Protein AF-A0A357R4T6-F1 (afdb_monomer)

Foldseek 3Di:
DDDDDDDDDDDDDDPDPVVDDPVVNVPDPDDDDDDFADLVRQLVLQCVVCVVVVHDDDSVRSSVQSVPQRSDNVSD

Secondary structure (DSSP, 8-state):
--------------S-GGGS-HHHHTT-S---PPPPPPHHHHHHHHHHHHHHHT----HHHHHHHHHHTTT-TTT-

Solvent-accessible surface area (backbone atoms only — not comparable to full-atom values): 5011 Å² total; per-residue (Å²): 136,88,81,89,72,79,93,77,87,87,85,86,87,72,99,50,74,88,78,50,55,65,84,63,54,76,70,53,93,73,86,85,83,86,74,71,45,51,44,69,60,33,22,54,50,38,51,50,50,30,59,76,70,72,44,91,75,53,72,69,58,32,42,53,44,16,63,68,21,78,35,37,71,91,70,74

Mean predicted aligned error: 4.21 Å

pLDDT: mean 94.9, std 4.71, range [71.0, 98.44]

Sequence (76 aa):
IRLQISPFTLVGATTRAGAVSAPLRDRFGVINRLDYYSPQQLQLIVARSAGILGIEIDPLGSEEIARRSRGTPRIA

Nearest PDB structures (foldseek):
  1in6-assembly1_A  TM=9.914E-01  e=1.077E-04  Thermotoga maritima
  1in5-assembly1_A  TM=9.955E-01  e=1.398E-04  Thermotoga maritima
  1in4-assembly1_A  TM=9.899E-01  e=1.699E-04  Thermotoga maritima
  8efv-assembly1_F  TM=9.681E-01  e=4.516E-04  Thermus thermophilus HB8
  8efv-assembly1_E  TM=9.199E-01  e=4.820E-04  Thermus thermophilus HB8

Structure (mmCIF, N/CA/C/O backbone):
data_AF-A0A357R4T6-F1
#
_entry.id   AF-A0A357R4T6-F1
#
loop_
_atom_site.group_PDB
_atom_site.id
_atom_site.type_symbol
_atom_site.label_atom_id
_atom_site.label_alt_id
_atom_site.label_comp_id
_atom_site.label_asym_id
_atom_site.label_entity_id
_atom_site.label_seq_id
_atom_site.pdbx_PDB_ins_code
_atom_site.Cartn_x
_atom_site.Cartn_y
_atom_site.Cartn_z
_atom_site.occupancy
_atom_site.B_iso_or_equiv
_atom_site.auth_seq_id
_atom_site.auth_comp_id
_atom_site.auth_asym_id
_atom_site.auth_atom_id
_atom_site.pdbx_PDB_model_num
ATOM 1 N N . ILE A 1 1 ? 20.143 -18.887 -24.678 1.00 71.00 1 ILE A N 1
ATOM 2 C CA . ILE A 1 1 ? 18.973 -19.801 -24.737 1.00 71.00 1 ILE A CA 1
ATOM 3 C C . ILE A 1 1 ? 17.753 -18.965 -25.115 1.00 71.00 1 ILE A C 1
ATOM 5 O O . ILE A 1 1 ? 17.550 -17.932 -24.487 1.00 71.00 1 ILE A O 1
ATOM 9 N N . ARG A 1 2 ? 16.996 -19.334 -26.158 1.00 74.06 2 ARG A N 1
ATOM 10 C CA . ARG A 1 2 ? 15.715 -18.687 -26.497 1.00 74.06 2 ARG A CA 1
ATOM 11 C C . ARG A 1 2 ? 14.587 -19.559 -25.957 1.00 74.06 2 ARG A C 1
ATOM 13 O O . ARG A 1 2 ? 14.429 -20.684 -26.414 1.00 74.06 2 ARG A O 1
ATOM 20 N N . LEU A 1 3 ? 13.851 -19.049 -24.977 1.00 85.38 3 LEU A N 1
ATOM 21 C CA . LEU A 1 3 ? 12.663 -19.710 -24.444 1.00 85.38 3 LEU A CA 1
ATOM 22 C C . LEU A 1 3 ? 11.461 -19.309 -25.300 1.00 85.38 3 LEU A C 1
ATOM 24 O O . LEU A 1 3 ? 11.211 -18.118 -25.486 1.00 85.38 3 LEU A O 1
ATOM 28 N N . GLN A 1 4 ? 10.742 -20.293 -25.833 1.00 89.25 4 GLN A N 1
ATOM 29 C CA . GLN A 1 4 ? 9.434 -20.056 -26.435 1.00 89.25 4 GLN A CA 1
ATOM 30 C C . GLN A 1 4 ? 8.399 -20.012 -25.314 1.00 89.25 4 GLN A C 1
ATOM 32 O O . GLN A 1 4 ? 8.244 -20.977 -24.571 1.00 89.25 4 GLN A O 1
ATOM 37 N N . ILE A 1 5 ? 7.736 -18.869 -25.166 1.00 90.19 5 ILE A N 1
ATOM 38 C CA . ILE A 1 5 ? 6.741 -18.617 -24.126 1.00 90.19 5 ILE A CA 1
ATOM 39 C C . ILE A 1 5 ? 5.471 -18.088 -24.778 1.00 90.19 5 ILE A C 1
ATOM 41 O O . ILE A 1 5 ? 5.534 -17.312 -25.733 1.00 90.19 5 ILE A O 1
ATOM 45 N N . SER A 1 6 ? 4.324 -18.522 -24.260 1.00 95.50 6 SER A N 1
ATOM 46 C CA . SER A 1 6 ? 3.037 -17.950 -24.654 1.00 95.50 6 SER A CA 1
ATOM 47 C C . SER A 1 6 ? 2.954 -16.488 -24.204 1.00 95.50 6 SER A C 1
ATOM 49 O O . SER A 1 6 ? 3.619 -16.124 -23.230 1.00 95.50 6 SER A O 1
ATOM 51 N N . PRO A 1 7 ? 2.147 -15.643 -24.868 1.00 95.12 7 PRO A N 1
ATOM 52 C CA . PRO A 1 7 ? 1.898 -14.286 -24.401 1.00 95.12 7 PRO A CA 1
ATOM 53 C C . PRO A 1 7 ? 1.378 -14.284 -22.960 1.00 95.12 7 PRO A C 1
ATOM 55 O O . PRO A 1 7 ? 0.507 -15.075 -22.603 1.00 95.12 7 PRO A O 1
ATOM 58 N N . PHE A 1 8 ? 1.913 -13.390 -22.134 1.00 95.25 8 PHE A N 1
ATOM 59 C CA . PHE A 1 8 ? 1.507 -13.220 -20.743 1.00 95.25 8 PHE A CA 1
ATOM 60 C C . PHE A 1 8 ? 1.723 -11.770 -20.305 1.00 95.25 8 PHE A C 1
ATOM 62 O O . PHE A 1 8 ? 2.486 -11.028 -20.928 1.00 95.25 8 PHE A O 1
ATOM 69 N N . THR A 1 9 ? 1.081 -11.385 -19.204 1.00 95.81 9 THR A N 1
ATOM 70 C CA . THR A 1 9 ? 1.278 -10.074 -18.578 1.00 95.81 9 THR A CA 1
ATOM 71 C C . THR A 1 9 ? 2.231 -10.215 -17.402 1.00 95.81 9 THR A C 1
ATOM 73 O O . THR A 1 9 ? 1.921 -10.880 -16.415 1.00 95.81 9 THR A O 1
ATOM 76 N N . LEU A 1 10 ? 3.395 -9.575 -17.492 1.00 95.12 10 LEU A N 1
ATOM 77 C CA . LEU A 1 10 ? 4.338 -9.502 -16.382 1.00 95.12 10 LEU A CA 1
ATOM 78 C C . LEU A 1 10 ? 3.971 -8.340 -15.453 1.00 95.12 10 LEU A C 1
ATOM 80 O O . LEU A 1 10 ? 3.935 -7.190 -15.886 1.00 95.12 10 LEU A O 1
ATOM 84 N N . VAL A 1 11 ? 3.774 -8.628 -14.166 1.00 96.31 11 VAL A N 1
ATOM 85 C CA . VAL A 1 11 ? 3.599 -7.611 -13.119 1.00 96.31 11 VAL A CA 1
ATOM 86 C C . VAL A 1 11 ? 4.827 -7.620 -12.215 1.00 96.31 11 VAL A C 1
ATOM 88 O O . VAL A 1 11 ? 5.123 -8.623 -11.569 1.00 96.31 11 VAL A O 1
ATOM 91 N N . GLY A 1 12 ? 5.558 -6.506 -12.187 1.00 94.75 12 GLY A N 1
ATOM 92 C CA . GLY A 1 12 ? 6.711 -6.310 -11.312 1.00 94.75 12 GLY A CA 1
ATOM 93 C C . GLY A 1 12 ? 6.364 -5.409 -10.128 1.00 94.75 12 GLY A C 1
ATOM 94 O O . GLY A 1 12 ? 5.705 -4.389 -10.305 1.00 94.75 12 GLY A O 1
ATOM 95 N N . ALA A 1 13 ? 6.843 -5.756 -8.933 1.00 96.00 13 ALA A N 1
ATOM 96 C CA . ALA A 1 13 ? 6.729 -4.923 -7.738 1.00 96.00 13 ALA A CA 1
ATOM 97 C C . ALA A 1 13 ? 8.113 -4.717 -7.108 1.00 96.00 13 ALA A C 1
ATOM 99 O O . ALA A 1 13 ? 8.880 -5.663 -6.940 1.00 96.00 13 ALA A O 1
ATOM 100 N N . THR A 1 14 ? 8.439 -3.475 -6.758 1.00 94.88 14 THR A N 1
ATOM 101 C CA . THR A 1 14 ? 9.681 -3.119 -6.060 1.00 94.88 14 THR A CA 1
ATOM 102 C C . THR A 1 14 ? 9.413 -1.986 -5.079 1.00 94.88 14 THR A C 1
ATOM 104 O O . THR A 1 14 ? 8.612 -1.097 -5.355 1.00 94.88 14 THR A O 1
ATOM 107 N N . THR A 1 15 ? 10.110 -1.987 -3.944 1.00 93.25 15 THR A N 1
ATOM 108 C CA . THR A 1 15 ? 10.098 -0.863 -2.993 1.00 93.25 15 THR A CA 1
ATOM 109 C C . THR A 1 15 ? 10.996 0.288 -3.446 1.00 93.25 15 THR A C 1
ATOM 111 O O . THR A 1 15 ? 10.870 1.403 -2.948 1.00 93.25 15 THR A O 1
ATOM 114 N N . ARG A 1 16 ? 11.911 0.042 -4.397 1.00 91.56 16 ARG A N 1
AT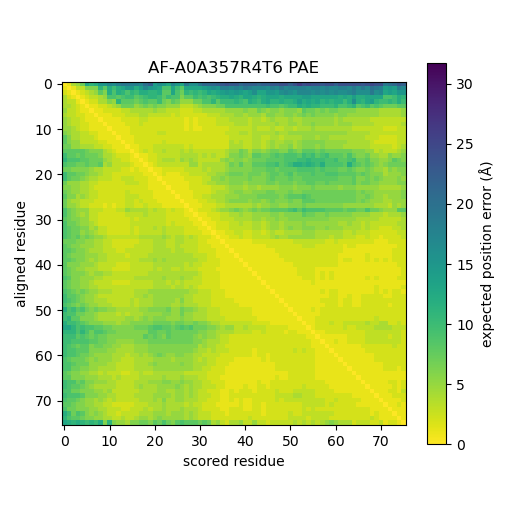OM 115 C CA . ARG A 1 16 ? 12.844 1.042 -4.935 1.00 91.56 16 ARG A CA 1
ATOM 116 C C . ARG A 1 16 ? 12.923 0.936 -6.453 1.00 91.56 16 ARG A C 1
ATOM 118 O O . ARG A 1 16 ? 13.677 0.122 -6.985 1.00 91.56 16 ARG A O 1
ATOM 125 N N . ALA A 1 17 ? 12.200 1.804 -7.159 1.00 87.31 17 ALA A N 1
ATOM 126 C CA . ALA A 1 17 ? 12.216 1.842 -8.626 1.00 87.31 17 ALA A CA 1
ATOM 127 C C . ALA A 1 17 ? 13.622 2.104 -9.207 1.00 87.31 17 ALA A C 1
ATOM 129 O O . ALA A 1 17 ? 13.973 1.558 -10.250 1.00 87.31 17 ALA A O 1
ATOM 130 N N . GLY A 1 18 ? 14.457 2.876 -8.498 1.00 89.19 18 GLY A N 1
ATOM 131 C CA . GLY A 1 18 ? 15.844 3.153 -8.892 1.00 89.19 18 GLY A CA 1
ATOM 132 C C . GLY A 1 18 ? 16.786 1.943 -8.832 1.00 89.19 18 GLY A C 1
ATOM 133 O O . GLY A 1 18 ? 17.845 1.984 -9.444 1.00 89.19 18 GLY A O 1
ATOM 134 N N . ALA A 1 19 ? 16.407 0.862 -8.140 1.00 91.56 19 ALA A N 1
ATOM 135 C CA . ALA A 1 19 ? 17.192 -0.375 -8.096 1.00 91.56 19 ALA A CA 1
ATOM 136 C C . ALA A 1 19 ? 16.940 -1.293 -9.308 1.00 91.56 19 ALA A C 1
ATOM 138 O O . ALA A 1 19 ? 17.630 -2.296 -9.476 1.00 91.56 19 ALA A O 1
ATOM 139 N N . VAL A 1 20 ? 15.951 -0.970 -10.148 1.00 92.56 20 VAL A N 1
ATOM 140 C CA . VAL A 1 20 ? 15.666 -1.711 -11.380 1.00 92.56 20 VAL A CA 1
ATOM 141 C C . VAL A 1 20 ? 16.518 -1.133 -12.505 1.00 92.56 20 VAL A C 1
ATOM 143 O O . VAL A 1 20 ? 16.503 0.078 -12.745 1.00 92.56 20 VAL A O 1
ATOM 146 N N . SER A 1 21 ? 17.257 -1.999 -13.201 1.00 94.56 21 SER A N 1
ATOM 147 C CA . SER A 1 21 ? 18.086 -1.594 -14.337 1.00 94.56 21 SER A CA 1
ATOM 148 C C . SER A 1 21 ? 17.2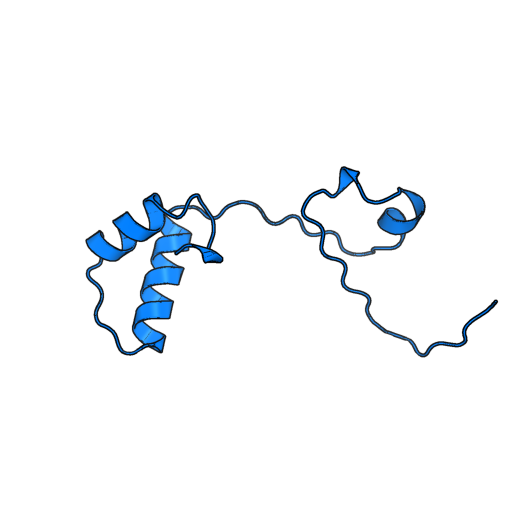34 -0.935 -15.427 1.00 94.56 21 SER A C 1
ATOM 150 O O . SER A 1 21 ? 16.100 -1.353 -15.678 1.00 94.56 21 SER A O 1
ATOM 152 N N . ALA A 1 22 ? 17.780 0.088 -16.093 1.00 92.81 22 ALA A N 1
ATOM 153 C CA . ALA A 1 22 ? 17.064 0.791 -17.159 1.00 92.81 22 ALA A CA 1
ATOM 154 C C . ALA A 1 22 ? 16.541 -0.165 -18.256 1.00 92.81 22 ALA A C 1
ATOM 156 O O . ALA A 1 22 ? 15.342 -0.130 -18.518 1.00 92.81 22 ALA A O 1
ATOM 157 N N . PRO A 1 23 ? 17.330 -1.137 -18.775 1.00 94.94 23 PRO A N 1
ATOM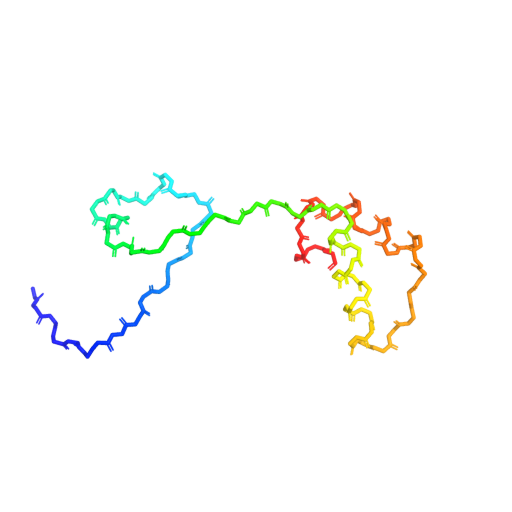 158 C CA . PRO A 1 23 ? 16.850 -2.039 -19.826 1.00 94.94 23 PRO A CA 1
ATOM 159 C C . PRO A 1 23 ? 15.654 -2.916 -19.438 1.00 94.94 23 PRO A C 1
ATOM 161 O O . PRO A 1 23 ? 14.915 -3.361 -20.314 1.00 94.94 23 PRO A O 1
ATOM 164 N N . LEU A 1 24 ? 15.484 -3.226 -18.148 1.00 94.00 24 LEU A N 1
ATOM 165 C CA . LEU A 1 24 ? 14.327 -3.978 -17.666 1.00 94.00 24 LEU A CA 1
ATOM 166 C C . LEU A 1 24 ? 13.143 -3.047 -17.398 1.00 94.00 24 LEU A C 1
ATOM 168 O O . LEU A 1 24 ? 12.018 -3.382 -17.756 1.00 94.00 24 LEU A O 1
ATOM 172 N N . ARG A 1 25 ? 13.393 -1.880 -16.795 1.00 91.88 25 ARG A N 1
ATOM 173 C CA . ARG A 1 25 ? 12.361 -0.878 -16.504 1.00 91.88 25 ARG A CA 1
ATOM 174 C C . ARG A 1 25 ? 11.678 -0.381 -17.778 1.00 91.88 25 ARG A C 1
ATOM 176 O O . ARG A 1 25 ? 10.456 -0.298 -17.802 1.00 91.88 25 ARG A O 1
ATOM 183 N N . ASP A 1 26 ? 12.446 -0.147 -18.838 1.00 93.12 26 ASP A N 1
ATOM 184 C CA . ASP A 1 26 ? 11.947 0.377 -20.116 1.00 93.12 26 ASP A CA 1
ATOM 185 C C . ASP A 1 26 ? 11.045 -0.629 -20.865 1.00 93.12 26 ASP A C 1
ATOM 187 O O . ASP A 1 26 ? 10.395 -0.279 -21.846 1.00 93.12 26 ASP A O 1
ATOM 191 N N . ARG A 1 27 ? 10.965 -1.885 -20.398 1.00 94.62 27 ARG A N 1
ATOM 192 C CA . ARG A 1 27 ? 10.059 -2.914 -20.939 1.00 94.62 27 ARG A CA 1
ATOM 193 C C . ARG A 1 27 ? 8.660 -2.894 -20.322 1.00 94.62 27 ARG A C 1
ATOM 195 O O . ARG A 1 27 ? 7.793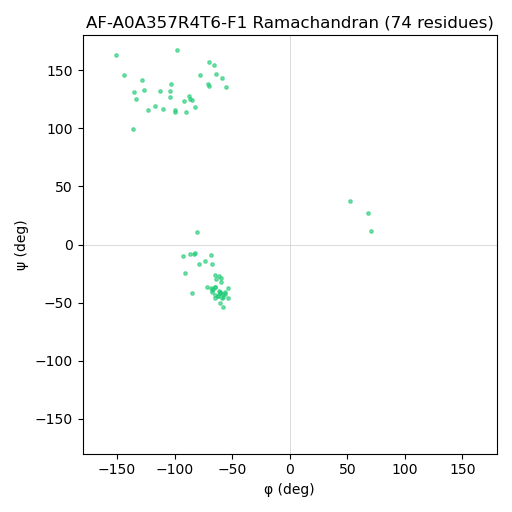 -3.624 -20.797 1.00 94.62 27 ARG A O 1
ATOM 202 N N . PHE A 1 28 ? 8.425 -2.111 -19.270 1.00 94.19 28 PHE A N 1
ATOM 203 C CA . PHE A 1 28 ? 7.106 -1.999 -18.650 1.00 94.19 28 PHE A CA 1
ATOM 204 C C . PHE A 1 28 ? 6.306 -0.873 -19.313 1.00 94.19 28 PHE A C 1
ATOM 206 O O . PHE A 1 28 ? 6.643 0.297 -19.175 1.00 94.19 28 PHE A O 1
ATOM 213 N N . GLY A 1 29 ? 5.214 -1.228 -19.999 1.00 94.12 29 GLY A N 1
ATOM 214 C CA . GLY A 1 29 ? 4.317 -0.254 -20.642 1.00 94.12 29 GLY A CA 1
ATOM 215 C C . GLY A 1 29 ? 3.421 0.528 -19.672 1.00 94.12 29 GLY A C 1
ATOM 216 O O . GLY A 1 29 ? 2.832 1.531 -20.057 1.00 94.12 29 GLY A O 1
ATOM 217 N N . VAL A 1 30 ? 3.317 0.084 -18.416 1.00 94.81 30 VAL A N 1
ATOM 218 C CA . VAL A 1 30 ? 2.545 0.746 -17.357 1.00 94.81 30 VAL A CA 1
ATOM 219 C C . VAL A 1 30 ? 3.401 0.803 -16.098 1.00 94.81 30 VAL A C 1
ATOM 221 O O . VAL A 1 30 ? 3.862 -0.229 -15.611 1.00 94.81 30 VAL A O 1
ATOM 224 N N . ILE A 1 31 ? 3.589 2.007 -15.556 1.00 93.31 31 ILE A N 1
ATOM 225 C CA . ILE A 1 31 ? 4.341 2.242 -14.321 1.00 93.31 31 ILE A CA 1
ATOM 226 C C . ILE A 1 31 ? 3.422 2.958 -13.338 1.00 93.3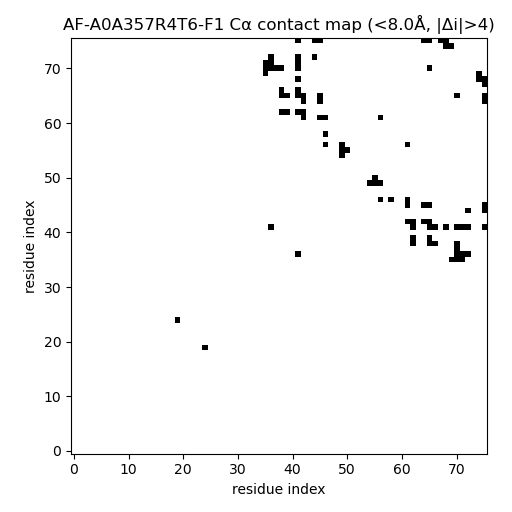1 31 ILE A C 1
ATOM 228 O O . ILE A 1 31 ? 3.014 4.090 -13.577 1.00 93.31 31 ILE A O 1
ATOM 232 N N . ASN A 1 32 ? 3.123 2.298 -12.221 1.00 94.50 32 ASN A N 1
ATOM 233 C CA . ASN A 1 32 ? 2.348 2.877 -11.130 1.00 94.50 32 ASN A CA 1
ATOM 234 C C . ASN A 1 32 ? 3.236 3.041 -9.902 1.00 94.50 32 ASN A C 1
ATOM 236 O O . ASN A 1 32 ? 3.937 2.109 -9.500 1.00 94.50 32 ASN A O 1
ATOM 240 N N . ARG A 1 33 ? 3.180 4.223 -9.293 1.00 92.31 33 ARG A N 1
ATOM 241 C CA . ARG A 1 33 ? 3.800 4.496 -8.000 1.00 92.31 33 ARG A CA 1
ATOM 242 C C . ARG A 1 33 ? 2.705 4.523 -6.945 1.00 92.31 33 ARG A C 1
ATOM 244 O O . ARG A 1 33 ? 1.719 5.230 -7.103 1.00 92.31 33 ARG A O 1
ATOM 251 N N . LEU A 1 34 ? 2.885 3.730 -5.896 1.00 93.88 34 LEU A N 1
ATOM 252 C CA . LEU A 1 34 ? 2.021 3.774 -4.725 1.00 93.88 34 LEU A CA 1
ATOM 253 C C . LEU A 1 34 ? 2.632 4.746 -3.723 1.00 93.88 34 LEU A C 1
ATOM 255 O O . LEU A 1 34 ? 3.787 4.575 -3.326 1.00 93.88 34 LEU A O 1
ATOM 259 N N . ASP A 1 35 ? 1.852 5.743 -3.334 1.00 93.69 35 ASP A N 1
ATOM 260 C CA . ASP A 1 35 ? 2.196 6.659 -2.257 1.00 93.69 35 ASP A CA 1
ATOM 261 C C . ASP A 1 35 ? 1.518 6.224 -0.952 1.00 93.69 35 ASP A C 1
ATOM 263 O O . ASP A 1 35 ? 0.648 5.346 -0.929 1.00 93.69 35 ASP A O 1
ATOM 267 N N . TYR A 1 36 ? 1.957 6.812 0.158 1.00 96.81 36 TYR A N 1
ATOM 268 C CA . TYR A 1 36 ? 1.334 6.572 1.453 1.00 96.81 36 TYR A CA 1
ATOM 269 C C . TYR A 1 36 ? -0.109 7.077 1.471 1.00 96.81 36 TYR A C 1
ATOM 271 O O . TYR A 1 36 ? -0.445 8.093 0.863 1.00 96.81 36 TYR A O 1
ATOM 279 N N . TYR A 1 37 ? -0.948 6.372 2.220 1.00 98.00 37 TYR A N 1
ATOM 280 C CA . TYR A 1 37 ? -2.347 6.722 2.406 1.00 98.00 37 TYR A CA 1
ATOM 281 C C . TYR A 1 37 ? -2.475 7.870 3.405 1.00 98.00 37 TYR A C 1
ATOM 283 O O . TYR A 1 37 ? -1.727 7.943 4.386 1.00 98.00 37 TYR A O 1
ATOM 291 N N . SER A 1 38 ? -3.460 8.742 3.196 1.00 98.12 38 SER A N 1
ATOM 292 C CA . SER A 1 38 ? -3.829 9.727 4.210 1.00 98.12 38 SER A CA 1
ATOM 293 C C . SER A 1 38 ? -4.498 9.047 5.414 1.00 98.12 38 SER A C 1
ATOM 295 O O . SER A 1 38 ? -5.087 7.970 5.265 1.00 98.12 38 SER A O 1
ATOM 297 N N . PRO A 1 39 ? -4.480 9.672 6.606 1.00 97.81 39 PRO A N 1
ATOM 298 C CA . PRO A 1 39 ? -5.232 9.168 7.753 1.00 97.81 39 PRO A CA 1
ATOM 299 C C . PRO A 1 39 ? -6.718 8.944 7.438 1.00 97.81 39 PRO A C 1
ATOM 301 O O . PRO A 1 39 ? -7.283 7.943 7.852 1.00 97.81 39 PRO A O 1
ATOM 304 N N . GLN A 1 40 ? -7.342 9.804 6.629 1.00 97.88 40 GLN A N 1
ATOM 305 C CA . GLN A 1 40 ? -8.754 9.662 6.252 1.00 97.88 40 GLN A CA 1
ATOM 306 C C . GLN A 1 40 ? -8.985 8.429 5.369 1.00 97.88 40 GLN A C 1
ATOM 308 O O . GLN A 1 40 ? -9.947 7.691 5.564 1.00 97.88 40 GLN A O 1
ATOM 313 N N . GLN A 1 41 ? -8.083 8.161 4.419 1.00 98.12 41 GLN A N 1
ATOM 314 C CA . GLN A 1 41 ? -8.167 6.950 3.600 1.00 98.12 41 GLN A CA 1
ATOM 315 C C . GLN A 1 41 ? -7.939 5.688 4.441 1.00 98.12 41 GLN A C 1
ATOM 317 O O . GLN A 1 41 ? -8.607 4.678 4.229 1.00 98.12 41 GLN A O 1
ATOM 322 N N . LEU A 1 42 ? -7.020 5.741 5.409 1.00 98.44 42 LEU A N 1
ATOM 323 C CA . LEU A 1 42 ? -6.773 4.634 6.330 1.00 98.44 42 LEU A CA 1
ATOM 324 C C . LEU A 1 42 ? -7.960 4.389 7.263 1.00 98.44 42 LEU A C 1
ATOM 326 O O . LEU A 1 42 ? -8.310 3.235 7.473 1.00 98.44 42 LEU A O 1
ATOM 330 N N . GLN A 1 43 ? -8.630 5.431 7.751 1.00 98.25 43 GLN A N 1
ATOM 331 C CA . GLN A 1 43 ? -9.830 5.291 8.578 1.00 98.25 43 GLN A CA 1
ATOM 332 C C . GLN A 1 43 ? -10.929 4.512 7.840 1.00 98.25 43 GLN A C 1
ATOM 334 O O . GLN A 1 43 ? -11.532 3.603 8.409 1.00 98.25 43 GLN A O 1
ATOM 339 N N . LEU A 1 44 ? -11.134 4.797 6.547 1.00 98.19 44 LEU A N 1
ATOM 340 C CA . LEU A 1 44 ? -12.069 4.046 5.700 1.00 98.19 44 LEU A CA 1
ATOM 341 C C . LEU A 1 44 ? -11.676 2.568 5.569 1.00 98.19 44 LEU A C 1
ATOM 343 O O . LEU A 1 44 ? -12.539 1.691 5.593 1.00 98.19 44 LEU A O 1
ATOM 347 N N . ILE A 1 45 ? -10.377 2.283 5.439 1.00 98.19 45 ILE A N 1
ATOM 348 C CA . ILE A 1 45 ? -9.860 0.911 5.365 1.00 98.19 45 ILE A CA 1
ATOM 349 C C . ILE A 1 45 ? -10.104 0.176 6.686 1.00 98.19 45 ILE A C 1
ATOM 351 O O . ILE A 1 45 ? -10.615 -0.942 6.661 1.00 98.19 45 ILE A O 1
ATOM 355 N N . VAL A 1 46 ? -9.805 0.811 7.820 1.00 98.12 46 VAL A N 1
ATOM 356 C CA . VAL A 1 46 ? -10.006 0.250 9.164 1.00 98.12 46 VAL A CA 1
ATOM 357 C C . VAL A 1 46 ? -11.487 -0.052 9.405 1.00 98.12 46 VAL A C 1
ATOM 359 O O . VAL A 1 46 ? -11.835 -1.178 9.761 1.00 98.12 46 VAL A O 1
ATOM 362 N N . ALA A 1 47 ? -12.375 0.911 9.140 1.00 98.00 47 ALA A N 1
ATOM 363 C CA . ALA A 1 47 ? -13.817 0.738 9.307 1.00 98.00 47 ALA A CA 1
ATOM 364 C C . ALA A 1 47 ? -14.370 -0.388 8.415 1.00 98.00 47 ALA A C 1
ATOM 366 O O . ALA A 1 47 ? -15.158 -1.221 8.867 1.00 98.00 47 ALA A O 1
ATOM 367 N N . ARG A 1 48 ? -13.910 -0.474 7.158 1.00 98.06 48 ARG A N 1
ATOM 368 C CA . ARG A 1 48 ? -14.278 -1.570 6.252 1.00 98.06 48 ARG A CA 1
ATOM 369 C C . ARG A 1 48 ? -13.801 -2.925 6.778 1.00 98.06 48 ARG A C 1
ATOM 371 O O . ARG A 1 48 ? -14.554 -3.893 6.705 1.00 98.06 48 ARG A O 1
ATOM 378 N N . SER A 1 49 ? -12.568 -3.010 7.274 1.00 97.94 49 SER A N 1
ATOM 379 C CA . SER A 1 49 ? -12.014 -4.244 7.842 1.00 97.94 49 SER A CA 1
ATOM 380 C C . SER A 1 49 ? -12.800 -4.699 9.071 1.00 97.94 49 SER A C 1
ATOM 382 O O . SER A 1 49 ? -13.154 -5.872 9.148 1.00 97.94 49 SER A O 1
ATOM 384 N N . ALA A 1 50 ? -13.151 -3.780 9.975 1.00 97.88 50 ALA A N 1
ATOM 385 C CA . ALA A 1 50 ? -14.004 -4.073 11.127 1.00 97.88 50 ALA A CA 1
ATOM 386 C C . ALA A 1 50 ? -15.368 -4.640 10.692 1.00 97.88 50 ALA A C 1
ATOM 388 O O . ALA A 1 50 ? -15.784 -5.68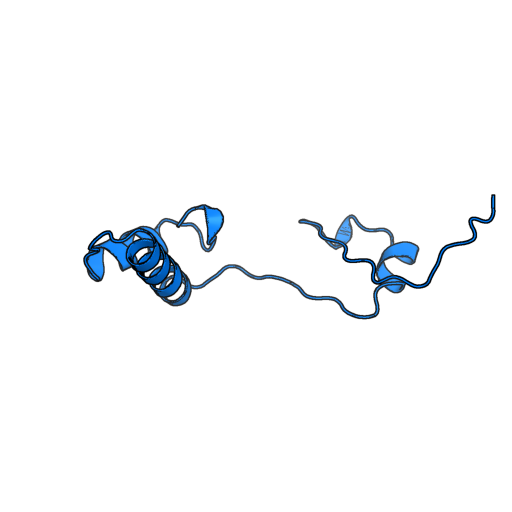8 11.185 1.00 97.88 50 ALA A O 1
ATOM 389 N N . GLY A 1 51 ? -15.997 -4.033 9.677 1.00 98.06 51 GLY A N 1
ATOM 390 C CA . GLY A 1 51 ? -17.245 -4.533 9.094 1.00 98.06 51 GLY A CA 1
ATOM 391 C C . GLY A 1 51 ? -17.133 -5.939 8.489 1.00 98.06 51 GLY A C 1
ATOM 392 O O . GLY A 1 51 ? -18.020 -6.761 8.693 1.00 98.06 51 GLY A O 1
ATOM 393 N N . ILE A 1 52 ? -16.033 -6.255 7.794 1.00 98.25 52 ILE A N 1
ATOM 394 C CA . ILE A 1 52 ? -15.780 -7.606 7.248 1.00 98.25 52 ILE A CA 1
ATOM 395 C C . ILE A 1 52 ? -15.604 -8.639 8.365 1.00 98.25 52 ILE A C 1
ATOM 397 O O . ILE A 1 52 ? -16.028 -9.783 8.217 1.00 98.25 52 ILE A O 1
ATOM 401 N N . LEU A 1 53 ? -14.975 -8.241 9.470 1.00 98.06 53 LEU A N 1
ATOM 402 C CA . LEU A 1 53 ? -14.741 -9.103 10.626 1.00 98.06 53 LEU A CA 1
ATOM 403 C C . LEU A 1 53 ? -15.959 -9.200 11.560 1.00 98.06 53 LEU A C 1
ATOM 405 O O . LEU A 1 53 ? -15.929 -9.997 12.494 1.00 98.06 53 LEU A O 1
ATOM 409 N N . 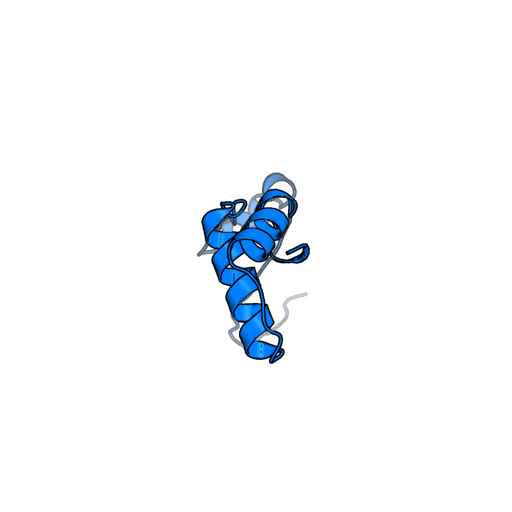GLY A 1 54 ? -17.015 -8.414 11.323 1.00 97.75 54 GLY A N 1
ATOM 410 C CA . GLY A 1 54 ? -18.193 -8.356 12.191 1.00 97.75 54 GLY A CA 1
ATOM 411 C C . GLY A 1 54 ? -17.908 -7.735 13.561 1.00 97.75 54 GLY A C 1
ATOM 412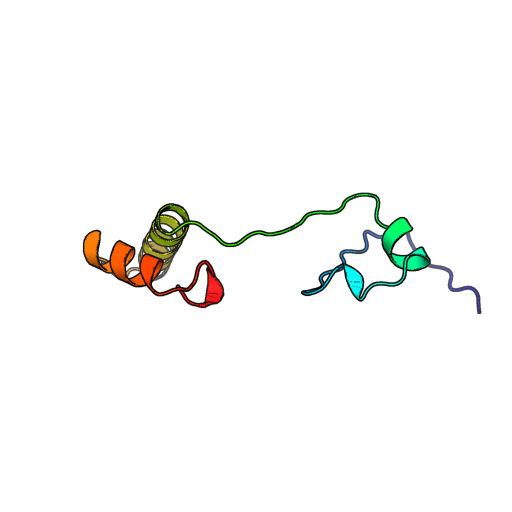 O O . GLY A 1 54 ? -18.565 -8.083 14.537 1.00 97.75 54 GLY A O 1
ATOM 413 N N . ILE A 1 55 ? -16.908 -6.856 13.645 1.00 97.56 55 ILE A N 1
ATOM 414 C CA . ILE A 1 55 ? -16.495 -6.181 14.877 1.00 97.56 55 ILE A CA 1
ATOM 415 C C . ILE A 1 55 ? -17.012 -4.743 14.839 1.00 97.56 55 ILE A C 1
ATOM 417 O O . ILE A 1 55 ? -16.832 -4.037 13.846 1.00 97.56 55 ILE A O 1
ATOM 421 N N . GLU A 1 56 ? -17.630 -4.294 15.929 1.00 97.31 56 GLU A N 1
ATOM 422 C CA . GLU A 1 56 ? -17.981 -2.885 16.091 1.00 97.31 56 GLU A CA 1
ATOM 423 C C . GLU A 1 56 ? -16.724 -2.042 16.318 1.00 97.31 56 GLU A C 1
ATOM 425 O O . GLU A 1 56 ? -15.822 -2.423 17.067 1.00 97.31 56 GLU A O 1
ATOM 430 N N . ILE A 1 57 ? -16.667 -0.874 15.681 1.00 97.31 57 ILE A N 1
ATOM 431 C CA . ILE A 1 57 ? -15.562 0.063 15.850 1.00 97.31 57 ILE A CA 1
ATOM 432 C C . ILE A 1 57 ? -16.085 1.483 16.021 1.00 97.31 57 ILE A C 1
ATOM 434 O O . ILE A 1 57 ? -16.913 1.962 15.246 1.00 97.31 57 ILE A O 1
ATOM 438 N N . ASP A 1 58 ? -15.573 2.157 17.044 1.00 97.69 58 ASP A N 1
ATOM 439 C CA . ASP A 1 58 ? -15.856 3.564 17.276 1.00 97.69 58 ASP A CA 1
ATOM 440 C C . ASP A 1 58 ? -15.182 4.444 16.195 1.00 97.69 58 ASP A C 1
ATOM 442 O O . ASP A 1 58 ? -14.009 4.216 15.866 1.00 97.69 58 ASP A O 1
ATOM 446 N N . PRO A 1 59 ? -15.872 5.464 15.645 1.00 96.31 59 PRO A N 1
ATOM 447 C CA . PRO A 1 59 ? -15.298 6.350 14.636 1.00 96.31 59 PRO A CA 1
ATOM 448 C C . PRO A 1 59 ? -13.997 7.039 15.069 1.00 96.31 59 PRO A C 1
ATOM 450 O O . PRO A 1 59 ? -13.059 7.081 14.270 1.00 96.31 59 PRO A O 1
ATOM 453 N N . LEU A 1 60 ? -13.893 7.511 16.316 1.00 97.62 60 LEU A N 1
ATOM 454 C CA . LEU A 1 60 ? -12.672 8.138 16.840 1.00 97.62 60 LEU A CA 1
ATOM 455 C C . LEU A 1 60 ? -11.575 7.091 17.068 1.00 97.62 60 LEU A C 1
ATOM 457 O O . LEU A 1 60 ? -10.405 7.341 16.782 1.00 97.62 60 LEU A O 1
ATOM 461 N N . GLY A 1 61 ? -11.948 5.886 17.509 1.00 96.94 61 GLY A N 1
ATOM 462 C CA . GLY A 1 61 ? -11.031 4.748 17.600 1.00 96.94 61 GLY A CA 1
ATOM 463 C C . GLY A 1 61 ? -10.405 4.390 16.247 1.00 96.94 61 GLY A C 1
ATOM 464 O O . GLY A 1 61 ? -9.188 4.226 16.144 1.00 96.94 61 GLY A O 1
ATOM 465 N N . SER A 1 62 ? -11.218 4.334 15.188 1.00 97.50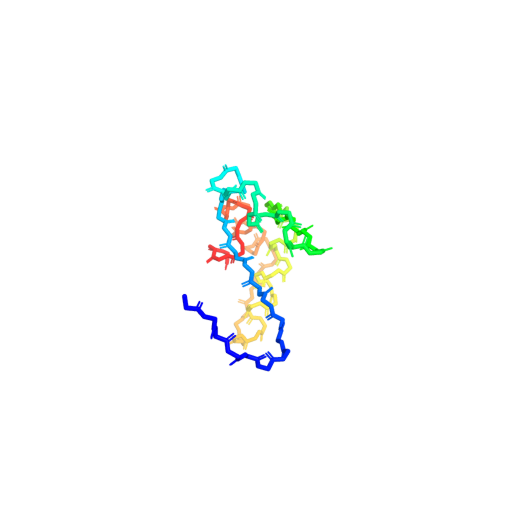 62 SER A N 1
ATOM 466 C CA . SER A 1 62 ? -10.742 4.066 13.824 1.00 97.50 62 SER A CA 1
ATOM 467 C C . SER A 1 62 ? -9.831 5.175 13.283 1.00 97.50 62 SER A C 1
ATOM 469 O O . SER A 1 62 ? -8.844 4.884 12.602 1.00 97.50 62 SER A O 1
ATOM 471 N N . GLU A 1 63 ? -10.115 6.436 13.623 1.00 98.12 63 GLU A N 1
ATOM 472 C CA . GLU A 1 63 ? -9.269 7.580 13.276 1.00 98.12 63 GLU A CA 1
ATOM 473 C C . GLU A 1 63 ? -7.904 7.489 13.969 1.00 98.12 63 GLU A C 1
ATOM 475 O O . GLU A 1 63 ? -6.864 7.699 13.341 1.00 98.12 63 GLU A O 1
ATOM 480 N N . GLU A 1 64 ? -7.882 7.132 15.252 1.00 98.12 64 GLU A N 1
ATOM 481 C CA . GLU A 1 64 ? -6.641 7.060 16.017 1.00 98.12 64 GLU A CA 1
ATOM 482 C C . GLU A 1 64 ? -5.739 5.908 15.546 1.00 98.12 64 GLU A C 1
ATOM 484 O O . GLU A 1 64 ? -4.522 6.090 15.436 1.00 98.12 64 GLU A O 1
ATOM 489 N N . ILE A 1 65 ? -6.318 4.756 15.179 1.00 97.81 65 ILE A N 1
ATOM 490 C CA . ILE A 1 65 ? -5.585 3.673 14.501 1.00 97.81 65 ILE A CA 1
ATOM 491 C C . ILE A 1 65 ? -4.981 4.211 13.202 1.00 97.81 65 ILE A C 1
ATOM 493 O O . ILE A 1 65 ? -3.766 4.155 13.007 1.00 97.81 65 ILE A O 1
ATOM 497 N N . ALA A 1 66 ? -5.805 4.818 12.347 1.00 98.00 66 ALA A N 1
ATOM 498 C CA . ALA A 1 66 ? -5.380 5.344 11.057 1.00 98.00 66 ALA A CA 1
ATOM 499 C C . ALA A 1 66 ? -4.227 6.360 11.160 1.00 98.00 66 ALA A C 1
ATOM 501 O O . ALA A 1 66 ? -3.258 6.279 10.399 1.00 98.00 66 ALA A O 1
ATOM 502 N N . ARG A 1 67 ? -4.277 7.281 12.133 1.00 97.75 67 ARG A N 1
ATOM 503 C CA . ARG A 1 67 ? -3.205 8.259 12.394 1.00 97.75 67 ARG A CA 1
ATOM 504 C C . ARG A 1 67 ? -1.892 7.601 12.825 1.00 97.75 67 ARG A C 1
ATOM 506 O O . ARG A 1 67 ? -0.822 8.137 12.533 1.00 97.75 67 ARG A O 1
ATOM 513 N N . ARG A 1 68 ? -1.947 6.441 13.488 1.00 97.81 68 ARG A N 1
ATOM 514 C CA . ARG A 1 68 ? -0.772 5.706 13.994 1.00 97.81 68 ARG A CA 1
ATOM 515 C C . ARG A 1 68 ? -0.227 4.655 13.022 1.00 97.81 68 ARG A C 1
ATOM 517 O O . ARG A 1 68 ? 0.899 4.195 13.204 1.00 97.81 68 ARG A O 1
ATOM 524 N N . SER A 1 69 ? -0.938 4.346 11.940 1.00 98.00 69 SER A N 1
ATOM 525 C CA . SER A 1 69 ? -0.543 3.322 10.957 1.00 98.00 69 SER A CA 1
ATOM 526 C C . SER A 1 69 ? 0.499 3.768 9.925 1.00 98.00 69 SER A C 1
ATOM 528 O O . SER A 1 69 ? 0.763 3.059 8.951 1.00 98.00 69 SER A O 1
ATOM 530 N N . ARG A 1 70 ? 1.127 4.937 10.126 1.00 96.94 70 ARG A N 1
ATOM 531 C CA . ARG A 1 70 ? 2.250 5.455 9.314 1.00 96.94 70 ARG A CA 1
ATOM 532 C C . ARG A 1 70 ? 1.964 5.472 7.805 1.00 96.94 70 ARG A C 1
ATOM 534 O O . ARG A 1 70 ? 2.835 5.151 7.004 1.00 96.94 70 ARG A O 1
ATOM 541 N N . GLY A 1 71 ? 0.730 5.797 7.419 1.00 96.62 71 GLY A N 1
ATOM 542 C CA . GLY A 1 71 ? 0.333 5.861 6.009 1.00 96.62 71 GLY A CA 1
ATOM 543 C C . GLY A 1 71 ? 0.249 4.500 5.306 1.00 96.62 71 GLY A C 1
ATOM 544 O O . GLY A 1 71 ? 0.157 4.451 4.081 1.00 96.62 71 GLY A O 1
ATOM 545 N N . THR A 1 72 ? 0.301 3.387 6.048 1.00 97.38 72 THR A N 1
ATOM 546 C CA . THR A 1 72 ? 0.356 2.033 5.479 1.00 97.38 72 THR A CA 1
ATOM 547 C C . THR A 1 72 ? -0.869 1.194 5.854 1.00 97.38 72 THR A C 1
ATOM 549 O O . THR A 1 72 ? -1.053 0.889 7.032 1.00 97.38 72 THR A O 1
ATOM 552 N N . PRO A 1 73 ? -1.666 0.727 4.872 1.00 96.44 73 PRO A N 1
ATOM 553 C CA . PRO A 1 73 ? -2.834 -0.119 5.129 1.00 96.44 73 PRO A CA 1
ATOM 554 C C . PRO A 1 73 ? -2.505 -1.433 5.825 1.00 96.44 73 PRO A C 1
ATOM 556 O O . PRO A 1 73 ? -3.323 -1.967 6.548 1.00 96.44 73 PRO A O 1
ATOM 559 N N . ARG A 1 74 ? -1.297 -1.964 5.614 1.00 96.31 74 ARG A N 1
ATOM 560 C CA . ARG A 1 74 ? -0.867 -3.225 6.229 1.00 96.31 74 ARG A CA 1
ATOM 561 C C . ARG A 1 74 ? -0.764 -3.147 7.758 1.00 96.31 74 ARG A C 1
ATOM 563 O O . ARG A 1 74 ? -0.805 -4.185 8.404 1.00 96.31 74 ARG A O 1
ATOM 570 N N . ILE A 1 75 ? -0.527 -1.954 8.307 1.00 95.56 75 ILE A N 1
ATOM 571 C CA . ILE A 1 75 ? -0.396 -1.732 9.755 1.00 95.56 75 ILE A CA 1
ATOM 572 C C . ILE A 1 75 ? -1.751 -1.382 10.388 1.00 95.56 75 ILE A C 1
ATOM 574 O O . ILE A 1 75 ? -1.910 -1.571 11.589 1.00 95.56 75 ILE A O 1
ATOM 578 N N . ALA A 1 76 ? -2.683 -0.852 9.592 1.00 86.88 76 ALA A N 1
ATOM 579 C CA . ALA A 1 76 ? -3.986 -0.371 10.038 1.00 86.88 76 ALA A CA 1
ATOM 580 C C . ALA A 1 76 ? -5.009 -1.497 10.210 1.00 86.88 76 ALA A C 1
ATOM 582 O O . ALA A 1 76 ? -4.932 -2.493 9.458 1.00 86.88 76 ALA A O 1
#

Radius of gyration: 18.94 Å; Cα contacts (8 Å, |Δi|>4): 48; chains: 1; bounding box: 37×30×44 Å